Protein AF-A0A5K1HJY7-F1 (afdb_monomer)

Structure (mmCIF, N/CA/C/O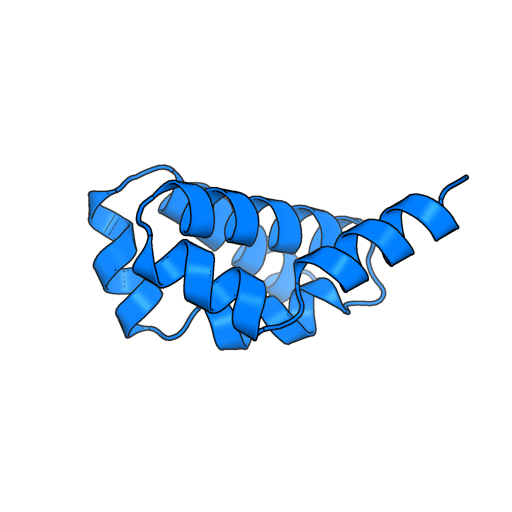 backbone):
data_AF-A0A5K1HJY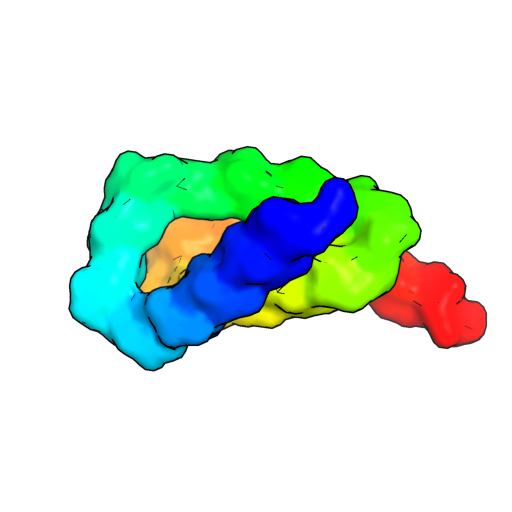7-F1
#
_entry.id   AF-A0A5K1HJY7-F1
#
loop_
_atom_site.group_PDB
_atom_site.id
_atom_site.type_symbol
_atom_site.label_atom_id
_atom_site.label_alt_id
_atom_site.label_comp_id
_atom_site.label_asym_id
_atom_site.label_entity_id
_atom_site.label_seq_id
_atom_site.pdbx_PDB_ins_code
_atom_site.Cartn_x
_atom_site.Cartn_y
_atom_site.Cartn_z
_atom_site.occupancy
_atom_site.B_iso_or_equiv
_atom_site.auth_seq_id
_atom_site.auth_comp_id
_atom_site.auth_asym_id
_atom_site.auth_atom_id
_atom_site.pdbx_PDB_model_num
ATOM 1 N N . PRO A 1 1 ? -1.685 1.060 -20.227 1.00 61.12 1 PRO A N 1
ATOM 2 C CA . PRO A 1 1 ? -0.764 1.943 -19.466 1.00 61.12 1 PRO A CA 1
ATOM 3 C C . PRO A 1 1 ? -1.459 3.141 -18.788 1.00 61.12 1 PRO A C 1
ATOM 5 O O . PRO A 1 1 ? -1.501 3.161 -17.566 1.00 61.12 1 PRO A O 1
ATOM 8 N N . LYS A 1 2 ? -2.060 4.090 -19.532 1.00 78.88 2 LYS A N 1
ATOM 9 C CA . LYS A 1 2 ? -2.673 5.308 -18.947 1.00 78.88 2 LYS A CA 1
ATOM 10 C C . LYS A 1 2 ? -3.747 5.031 -17.889 1.00 78.88 2 LYS A C 1
ATOM 12 O O . LYS A 1 2 ? -3.676 5.599 -16.813 1.00 78.88 2 LYS A O 1
ATOM 17 N N . ALA A 1 3 ? -4.674 4.107 -18.154 1.00 84.06 3 ALA A N 1
ATOM 18 C CA . ALA A 1 3 ? -5.737 3.771 -17.201 1.00 84.06 3 ALA A CA 1
ATOM 19 C C . ALA A 1 3 ? -5.200 3.252 -15.854 1.00 84.06 3 ALA A C 1
ATOM 21 O O . ALA A 1 3 ? -5.753 3.582 -14.813 1.00 84.06 3 A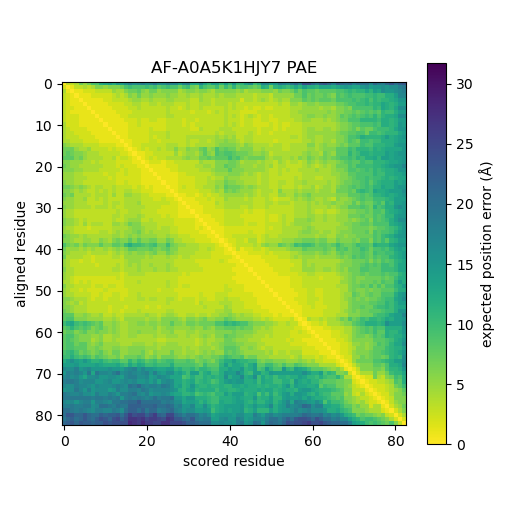LA A O 1
ATOM 22 N N . ARG A 1 4 ? -4.094 2.490 -15.867 1.00 82.69 4 ARG A N 1
ATOM 23 C CA . ARG A 1 4 ? -3.450 1.982 -14.645 1.00 82.69 4 ARG A CA 1
ATOM 24 C C . ARG A 1 4 ? -2.832 3.113 -13.829 1.00 82.69 4 ARG A C 1
ATOM 26 O O . ARG A 1 4 ? -3.059 3.166 -12.631 1.00 82.69 4 ARG A O 1
ATOM 33 N N . VAL A 1 5 ? -2.116 4.026 -14.493 1.00 85.00 5 VAL A N 1
ATOM 34 C CA . VAL A 1 5 ? -1.535 5.228 -13.868 1.00 85.00 5 VAL A CA 1
ATOM 35 C C . VAL A 1 5 ? -2.631 6.082 -13.234 1.00 85.00 5 VAL A C 1
ATOM 37 O O . VAL A 1 5 ? -2.540 6.429 -12.063 1.00 85.00 5 VAL A O 1
ATOM 40 N N . THR A 1 6 ? -3.696 6.375 -13.984 1.00 87.62 6 THR A N 1
ATOM 41 C CA . THR A 1 6 ? -4.827 7.149 -13.465 1.00 87.62 6 THR A CA 1
ATOM 42 C C . THR A 1 6 ? -5.475 6.442 -12.279 1.00 87.62 6 THR A C 1
ATOM 44 O O . THR A 1 6 ? -5.722 7.081 -11.268 1.00 87.62 6 THR A O 1
ATOM 47 N N . PHE A 1 7 ? -5.671 5.122 -12.350 1.00 88.88 7 PHE A N 1
ATOM 48 C CA . PHE A 1 7 ? -6.234 4.348 -11.246 1.00 88.88 7 PHE A CA 1
ATOM 49 C C . PHE A 1 7 ? -5.395 4.455 -9.965 1.00 88.88 7 PHE A C 1
ATOM 51 O O . PHE A 1 7 ? -5.937 4.832 -8.929 1.00 88.88 7 PHE A O 1
ATOM 58 N N . VAL A 1 8 ? -4.082 4.188 -10.015 1.00 88.75 8 VAL A N 1
ATOM 59 C CA . VAL A 1 8 ? -3.227 4.273 -8.812 1.00 88.75 8 VAL A CA 1
ATOM 60 C C . VAL A 1 8 ? -3.160 5.690 -8.250 1.00 88.75 8 VAL A C 1
ATOM 62 O O . VAL A 1 8 ? -3.189 5.854 -7.035 1.00 88.75 8 VAL A O 1
ATOM 65 N N . GLN A 1 9 ? -3.134 6.712 -9.109 1.00 87.62 9 GLN A N 1
ATOM 66 C CA . GLN A 1 9 ? -3.157 8.112 -8.680 1.00 87.62 9 GLN A CA 1
ATOM 67 C C . GLN A 1 9 ? -4.473 8.465 -7.986 1.00 87.62 9 GLN A C 1
ATOM 69 O O . GLN A 1 9 ? -4.455 9.020 -6.890 1.00 87.62 9 GLN A O 1
ATOM 74 N N . THR A 1 10 ? -5.609 8.087 -8.576 1.00 90.56 10 THR A N 1
ATOM 75 C CA . THR A 1 10 ? -6.926 8.315 -7.978 1.00 90.56 10 THR A CA 1
ATOM 76 C C . THR A 1 10 ? -7.059 7.580 -6.649 1.00 90.56 10 THR A C 1
ATOM 78 O O . THR A 1 10 ? -7.510 8.176 -5.679 1.00 90.56 10 THR A O 1
ATOM 81 N N . VAL A 1 11 ? -6.622 6.321 -6.552 1.00 89.69 11 VAL A N 1
ATOM 82 C CA . VAL A 1 11 ? -6.662 5.578 -5.283 1.00 89.69 11 VAL A CA 1
ATOM 83 C C . VAL A 1 11 ? -5.739 6.218 -4.245 1.00 89.69 11 VAL A C 1
ATOM 85 O O . VAL A 1 11 ? -6.163 6.399 -3.108 1.00 89.69 11 VAL A O 1
ATOM 88 N N . ALA A 1 12 ? -4.525 6.632 -4.620 1.00 87.62 12 ALA A N 1
ATOM 89 C CA . ALA A 1 12 ? -3.605 7.329 -3.720 1.00 87.62 12 ALA A CA 1
ATOM 90 C C . ALA A 1 12 ? -4.187 8.648 -3.196 1.00 87.62 12 ALA A C 1
ATOM 92 O O . ALA A 1 12 ? -3.932 9.018 -2.048 1.00 87.62 12 ALA A O 1
ATOM 93 N N . GLU A 1 13 ? -4.938 9.368 -4.029 1.00 89.81 13 GLU A N 1
ATOM 94 C CA . GLU A 1 13 ? -5.591 10.625 -3.677 1.00 89.81 13 GLU A CA 1
ATOM 95 C C . GLU A 1 13 ? -6.832 10.397 -2.810 1.00 89.81 13 GLU A C 1
ATOM 97 O O . GLU A 1 13 ? -6.978 11.036 -1.769 1.00 89.81 13 GLU A O 1
ATOM 102 N N . LEU A 1 14 ? -7.684 9.428 -3.151 1.00 89.06 14 LEU A N 1
ATOM 103 C CA . LEU A 1 14 ? -8.835 9.048 -2.331 1.00 89.06 14 LEU A CA 1
ATOM 104 C C . LEU A 1 14 ? -8.393 8.534 -0.957 1.00 89.06 14 LEU A C 1
ATOM 106 O O . LEU A 1 14 ? -9.001 8.910 0.043 1.00 89.06 14 LEU A O 1
ATOM 110 N N . ALA A 1 15 ? -7.293 7.779 -0.904 1.00 87.12 15 ALA A N 1
ATOM 111 C CA . ALA A 1 15 ? -6.678 7.279 0.320 1.00 87.12 15 ALA A CA 1
ATOM 112 C C . ALA A 1 15 ? -6.055 8.378 1.199 1.00 87.12 15 ALA A C 1
ATOM 114 O O . ALA A 1 15 ? -5.571 8.073 2.279 1.00 87.12 15 ALA A O 1
ATOM 115 N N . THR A 1 16 ? -6.055 9.653 0.785 1.00 86.62 16 THR A N 1
ATOM 116 C CA . THR A 1 16 ? -5.713 10.768 1.693 1.00 86.62 16 THR A CA 1
ATOM 117 C C . THR A 1 16 ? -6.855 11.145 2.626 1.00 86.62 16 THR A C 1
ATOM 119 O O . THR A 1 16 ? -6.628 11.817 3.630 1.00 86.62 16 THR A O 1
ATOM 122 N N . ARG A 1 17 ? -8.090 10.742 2.301 1.00 88.38 17 ARG A N 1
ATOM 123 C CA . ARG A 1 17 ? -9.289 11.122 3.045 1.00 88.38 17 ARG A CA 1
ATOM 124 C C . ARG A 1 17 ? -9.848 9.897 3.777 1.00 88.38 17 ARG A C 1
ATOM 126 O O . ARG A 1 17 ? -10.317 8.985 3.101 1.00 88.38 17 ARG A O 1
ATOM 133 N N . PRO A 1 18 ? -9.892 9.889 5.122 1.00 82.38 18 PRO A N 1
ATOM 134 C CA . PRO A 1 18 ? -10.334 8.728 5.905 1.00 82.38 18 PRO A CA 1
ATOM 135 C C . PRO A 1 18 ? -11.765 8.277 5.571 1.00 82.38 18 PRO A C 1
ATOM 137 O O . PRO A 1 18 ? -12.041 7.089 5.498 1.00 82.38 18 PRO A O 1
ATOM 140 N N . GLN A 1 19 ? -12.655 9.217 5.246 1.00 88.00 19 GLN A N 1
ATOM 141 C CA . GLN A 1 19 ? -14.031 8.950 4.792 1.00 88.00 19 GLN A CA 1
ATOM 142 C C . GLN A 1 19 ? -14.141 8.071 3.531 1.00 88.00 19 GLN A C 1
ATOM 144 O O . GLN A 1 19 ? -15.165 7.435 3.315 1.00 88.00 19 GLN A O 1
ATOM 149 N N . ASN A 1 20 ? -13.102 8.019 2.692 1.00 89.12 20 ASN A N 1
ATOM 150 C CA . ASN A 1 20 ? -13.098 7.174 1.4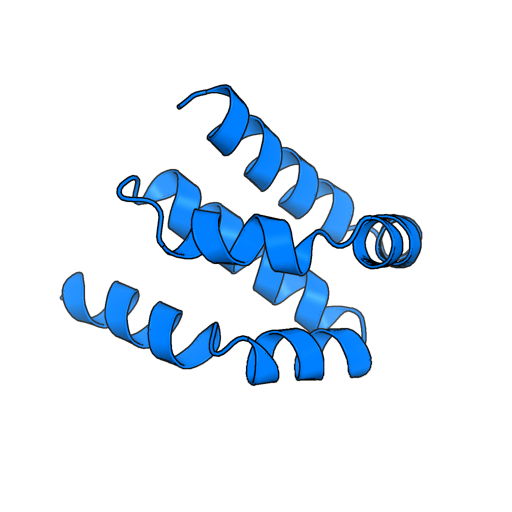98 1.00 89.12 20 ASN A CA 1
ATOM 151 C C . ASN A 1 20 ? -12.525 5.780 1.774 1.00 89.12 20 ASN A C 1
ATOM 153 O O . ASN A 1 20 ? -12.626 4.903 0.922 1.00 89.12 20 ASN A O 1
ATOM 157 N N . ILE A 1 21 ? -11.890 5.576 2.928 1.00 86.31 21 ILE A N 1
ATOM 158 C CA . ILE A 1 21 ? -11.123 4.366 3.219 1.00 86.31 21 ILE A CA 1
ATOM 159 C C . ILE A 1 21 ? -12.029 3.149 3.324 1.00 86.31 21 ILE A C 1
ATOM 161 O O . ILE A 1 21 ? -11.722 2.140 2.701 1.00 86.31 21 ILE A O 1
ATOM 165 N N . GLU A 1 22 ? -13.175 3.265 3.995 1.00 86.00 22 GLU A N 1
ATOM 166 C CA . GLU A 1 22 ? -14.181 2.195 4.031 1.00 86.00 22 GLU A CA 1
ATOM 167 C C . GLU A 1 22 ? -14.639 1.796 2.625 1.00 86.00 22 GLU A C 1
ATOM 169 O O . GLU A 1 22 ? -14.696 0.611 2.302 1.00 86.00 22 GLU A O 1
ATOM 174 N N . ALA A 1 23 ? -14.914 2.772 1.755 1.00 88.75 23 ALA A N 1
ATOM 175 C CA . ALA A 1 23 ? -15.335 2.499 0.383 1.00 88.75 23 ALA A CA 1
ATOM 176 C C . ALA A 1 23 ? -14.221 1.823 -0.432 1.00 88.75 23 ALA A C 1
ATOM 178 O O . ALA A 1 23 ? -14.482 0.882 -1.179 1.00 88.75 23 ALA A O 1
ATOM 179 N N . LEU A 1 24 ? -12.971 2.269 -0.273 1.00 87.81 24 LEU A N 1
ATOM 180 C CA . LEU A 1 24 ? -11.807 1.671 -0.929 1.00 87.81 24 LEU A CA 1
ATOM 181 C C . LEU A 1 24 ? -11.545 0.242 -0.421 1.00 87.81 24 LEU A C 1
ATOM 183 O O . LEU A 1 24 ? -11.289 -0.663 -1.216 1.00 87.81 24 LEU A O 1
ATOM 187 N N . GLN A 1 25 ? -11.645 0.019 0.888 1.00 84.50 25 GLN A N 1
ATOM 188 C CA . GLN A 1 25 ? -11.506 -1.295 1.512 1.00 84.50 25 GLN A CA 1
ATOM 189 C C . GLN A 1 25 ? -12.610 -2.243 1.035 1.00 84.50 25 GLN A C 1
ATOM 191 O O . GLN A 1 25 ? -12.309 -3.345 0.581 1.00 84.50 25 GLN A O 1
ATOM 196 N N . SER A 1 26 ? -13.866 -1.788 1.040 1.00 86.38 26 SER A N 1
ATOM 197 C CA . SER A 1 26 ? -15.019 -2.548 0.542 1.00 86.38 26 SER A CA 1
ATOM 198 C C . SER A 1 26 ? -14.898 -2.878 -0.951 1.00 86.38 26 SER A C 1
ATOM 200 O O . SER A 1 26 ? -15.253 -3.975 -1.376 1.00 86.38 26 SER A O 1
ATOM 202 N N . ALA A 1 27 ? -14.314 -1.974 -1.743 1.00 86.69 27 ALA A N 1
ATOM 203 C CA . ALA A 1 27 ? -14.008 -2.209 -3.152 1.00 86.69 27 ALA A CA 1
ATOM 204 C C . ALA A 1 27 ? -12.823 -3.170 -3.384 1.00 86.69 27 ALA A C 1
ATOM 206 O O . ALA A 1 27 ? -12.521 -3.496 -4.532 1.00 86.69 27 ALA A O 1
ATOM 207 N N . GLY A 1 28 ? -12.125 -3.611 -2.331 1.00 84.62 28 GLY A N 1
ATOM 208 C CA . GLY A 1 28 ? -11.002 -4.540 -2.443 1.00 84.62 28 GLY A CA 1
ATOM 209 C C . GLY A 1 28 ? -9.773 -3.933 -3.124 1.00 84.62 28 GLY A C 1
ATOM 210 O O . GLY A 1 28 ? -9.028 -4.644 -3.804 1.00 84.62 28 GLY A O 1
ATOM 211 N N . VAL A 1 29 ? -9.530 -2.622 -2.969 1.00 86.69 29 VAL A N 1
ATOM 212 C CA . VAL A 1 29 ? -8.446 -1.939 -3.704 1.00 86.69 29 VAL A CA 1
ATOM 213 C C . VAL A 1 29 ? -7.059 -2.503 -3.416 1.00 86.69 29 VAL A C 1
ATOM 215 O O . VAL A 1 29 ? -6.185 -2.411 -4.269 1.00 86.69 29 VAL A O 1
ATOM 218 N N . MET A 1 30 ? -6.843 -3.133 -2.261 1.00 80.81 30 MET A N 1
ATOM 219 C CA . MET A 1 30 ? -5.566 -3.775 -1.936 1.00 80.81 30 MET A CA 1
ATOM 220 C C . MET A 1 30 ? -5.218 -4.905 -2.902 1.00 80.81 30 MET A C 1
ATOM 222 O O . MET A 1 30 ? -4.091 -4.973 -3.392 1.00 80.81 30 MET A O 1
ATOM 226 N N . SER A 1 31 ? -6.196 -5.743 -3.250 1.00 83.31 31 SER A N 1
ATOM 227 C CA . SER A 1 31 ? -6.012 -6.818 -4.228 1.00 83.31 31 SER A CA 1
ATOM 228 C C . SER A 1 31 ? -5.743 -6.274 -5.633 1.00 83.31 31 SER A C 1
ATOM 230 O O . SER A 1 31 ? -5.054 -6.923 -6.414 1.00 83.31 31 SER A O 1
ATOM 232 N N . LEU A 1 32 ? -6.241 -5.070 -5.943 1.00 86.69 32 LEU A N 1
ATOM 233 C CA . LEU A 1 32 ? -5.985 -4.376 -7.210 1.00 86.69 32 LEU A CA 1
ATOM 234 C C . LEU A 1 32 ? -4.615 -3.686 -7.233 1.00 86.69 32 LEU A C 1
ATOM 236 O O . LEU A 1 32 ? -3.953 -3.673 -8.268 1.00 86.69 32 LEU A O 1
ATOM 240 N N . LEU A 1 33 ? -4.172 -3.132 -6.103 1.00 85.56 33 LEU A N 1
ATOM 241 C CA . LEU A 1 33 ? -2.875 -2.467 -5.967 1.00 85.56 33 LEU A CA 1
ATOM 242 C C . LEU A 1 33 ? -1.708 -3.461 -5.951 1.00 85.56 33 LEU A C 1
ATOM 244 O O . LEU A 1 33 ? -0.627 -3.115 -6.415 1.00 85.56 33 LEU A O 1
ATOM 248 N N . ARG A 1 34 ? -1.921 -4.702 -5.499 1.00 82.75 34 ARG A N 1
ATOM 249 C CA . ARG A 1 34 ? -0.889 -5.752 -5.465 1.00 82.75 34 ARG A CA 1
ATOM 250 C C . ARG A 1 34 ? -0.237 -6.033 -6.835 1.00 82.75 34 ARG A C 1
ATOM 252 O O . ARG A 1 34 ? 0.982 -5.919 -6.927 1.00 82.75 34 ARG A O 1
ATOM 259 N N . PRO A 1 35 ? -0.975 -6.326 -7.925 1.00 84.06 35 PRO A N 1
ATOM 260 C CA . PRO A 1 35 ? -0.369 -6.487 -9.249 1.00 84.06 35 PRO A CA 1
ATOM 261 C C . PRO A 1 35 ? 0.167 -5.172 -9.837 1.00 84.06 35 PRO A C 1
ATOM 263 O O . PRO A 1 35 ? 1.031 -5.212 -10.704 1.00 84.06 35 PRO A O 1
ATOM 266 N N . LEU A 1 36 ? -0.329 -4.012 -9.385 1.00 85.81 36 LEU A N 1
ATOM 267 C CA . LEU A 1 36 ? 0.158 -2.698 -9.827 1.00 85.81 36 LEU A CA 1
ATOM 268 C C . LEU A 1 36 ? 1.492 -2.323 -9.170 1.00 85.81 36 LEU A C 1
ATOM 270 O O . LEU A 1 36 ? 2.283 -1.602 -9.769 1.00 85.81 36 LEU A O 1
ATOM 274 N N . LEU A 1 37 ? 1.761 -2.837 -7.969 1.00 81.44 37 LEU A N 1
ATOM 275 C CA . LEU A 1 37 ? 3.066 -2.748 -7.317 1.00 81.44 37 LEU A CA 1
ATOM 276 C C . LEU A 1 37 ? 4.139 -3.515 -8.103 1.00 81.44 37 LEU A C 1
ATOM 278 O O . LEU A 1 37 ? 5.259 -3.040 -8.237 1.00 81.44 37 LEU A O 1
ATOM 282 N N . LEU A 1 38 ? 3.760 -4.663 -8.667 1.00 79.12 38 LEU A N 1
ATOM 283 C CA . LEU A 1 38 ? 4.585 -5.517 -9.527 1.00 79.12 38 LEU A CA 1
ATOM 284 C C . LEU A 1 38 ? 4.610 -5.074 -11.000 1.00 79.12 38 LEU A C 1
ATOM 286 O O . LEU A 1 38 ? 5.090 -5.810 -11.864 1.00 79.12 38 LEU A O 1
ATOM 290 N N . ASP A 1 39 ? 4.048 -3.907 -11.322 1.00 83.44 39 ASP A N 1
ATOM 291 C CA . ASP A 1 39 ? 4.008 -3.431 -12.702 1.00 83.44 39 ASP A CA 1
ATOM 292 C C . ASP A 1 39 ? 5.423 -3.052 -13.177 1.00 83.44 39 ASP A C 1
ATOM 294 O O . ASP A 1 39 ? 6.218 -2.465 -12.444 1.00 83.44 39 ASP A O 1
ATOM 298 N N . ASN A 1 40 ? 5.724 -3.352 -14.443 1.00 77.94 40 ASN A N 1
ATOM 299 C CA . ASN A 1 40 ? 7.013 -3.061 -15.078 1.00 77.94 40 ASN A CA 1
ATOM 300 C C . ASN A 1 40 ? 7.300 -1.548 -15.189 1.00 77.94 40 ASN A C 1
ATOM 302 O O . ASN A 1 40 ? 8.411 -1.143 -15.522 1.00 77.94 40 ASN A O 1
ATOM 306 N N . VAL A 1 41 ? 6.293 -0.694 -14.974 1.00 82.94 41 VAL A N 1
ATOM 307 C CA . VAL A 1 41 ? 6.437 0.764 -15.026 1.00 82.94 41 VAL A CA 1
ATOM 308 C C . VAL A 1 41 ? 6.730 1.332 -13.625 1.00 82.94 41 VAL A C 1
ATOM 310 O O . VAL A 1 41 ? 5.826 1.341 -12.786 1.00 82.94 41 VAL A O 1
ATOM 313 N N . PRO A 1 42 ? 7.910 1.948 -13.392 1.00 79.06 42 PRO A N 1
ATOM 314 C CA . PRO A 1 42 ? 8.310 2.468 -12.077 1.00 79.06 42 PRO A CA 1
ATOM 315 C C . PRO A 1 42 ? 7.339 3.495 -11.487 1.00 79.06 42 PRO A C 1
ATOM 317 O O . PRO A 1 42 ? 7.094 3.534 -10.288 1.00 79.06 42 PRO A O 1
ATOM 320 N N . SER A 1 43 ? 6.744 4.336 -12.336 1.00 82.50 43 SER A N 1
ATOM 321 C CA . SER A 1 43 ? 5.776 5.343 -11.890 1.00 82.50 43 SER A CA 1
ATOM 322 C C . SER A 1 43 ? 4.477 4.714 -11.363 1.00 82.50 43 SER A C 1
ATOM 324 O O . SER A 1 43 ? 3.877 5.248 -10.427 1.00 82.50 43 SER A O 1
ATOM 326 N N . ILE A 1 44 ? 4.051 3.574 -11.929 1.00 85.94 44 ILE A N 1
ATOM 327 C CA . ILE A 1 44 ? 2.859 2.845 -11.471 1.00 85.94 44 ILE A CA 1
ATOM 328 C C . ILE A 1 44 ? 3.166 2.156 -10.146 1.00 85.94 44 ILE A C 1
ATOM 330 O O . ILE A 1 44 ? 2.404 2.342 -9.198 1.00 85.94 44 ILE A O 1
ATOM 334 N N . SER A 1 45 ? 4.285 1.433 -10.061 1.00 84.50 45 SER A N 1
ATOM 335 C CA . SER A 1 45 ? 4.675 0.722 -8.842 1.00 84.50 45 SER A CA 1
ATOM 336 C C . SER A 1 45 ? 4.901 1.676 -7.668 1.00 84.50 45 SER A C 1
ATOM 338 O O . SER A 1 45 ? 4.346 1.456 -6.593 1.00 84.50 45 SER A O 1
ATOM 340 N N . GLN A 1 46 ? 5.595 2.801 -7.876 1.00 82.50 46 GLN A N 1
ATOM 341 C CA . GLN A 1 46 ? 5.767 3.842 -6.852 1.00 82.50 46 GLN A CA 1
ATOM 342 C C . GLN A 1 46 ? 4.432 4.444 -6.399 1.00 82.50 46 GLN A C 1
ATOM 344 O O . GLN A 1 46 ? 4.208 4.633 -5.204 1.00 82.50 46 GLN A O 1
ATOM 3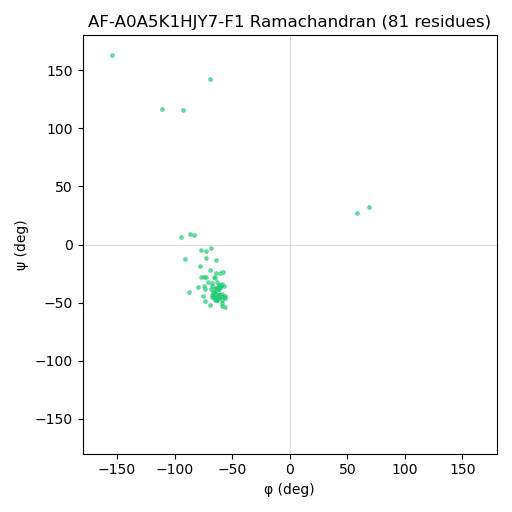49 N N . SER A 1 47 ? 3.520 4.731 -7.331 1.00 86.94 47 SER A N 1
ATOM 350 C CA . SER A 1 47 ? 2.204 5.285 -6.984 1.00 86.94 47 SER A CA 1
ATOM 351 C C . SER A 1 47 ? 1.341 4.266 -6.232 1.00 86.94 47 SER A C 1
ATOM 353 O O . SER A 1 47 ? 0.648 4.632 -5.284 1.00 86.94 47 SER A O 1
ATOM 355 N N . ALA A 1 48 ? 1.409 2.987 -6.616 1.00 87.25 48 ALA A N 1
ATOM 356 C CA . ALA A 1 48 ? 0.730 1.898 -5.924 1.00 87.25 48 ALA A CA 1
ATOM 357 C C . ALA A 1 48 ? 1.275 1.722 -4.501 1.00 87.25 48 ALA A C 1
ATOM 359 O O . ALA A 1 48 ? 0.495 1.672 -3.554 1.00 87.25 48 ALA A O 1
ATOM 360 N N . ALA A 1 49 ? 2.599 1.715 -4.340 1.00 84.75 49 ALA A N 1
ATOM 361 C CA . ALA A 1 49 ? 3.263 1.691 -3.042 1.00 84.75 49 ALA A CA 1
ATOM 362 C C . ALA A 1 49 ? 2.825 2.852 -2.142 1.00 84.75 49 ALA A C 1
ATOM 364 O O . ALA A 1 49 ? 2.519 2.649 -0.969 1.00 84.75 49 ALA A O 1
ATOM 365 N N . LEU A 1 50 ? 2.743 4.064 -2.696 1.00 86.19 50 LEU A N 1
ATOM 366 C CA . LEU A 1 50 ? 2.320 5.249 -1.957 1.00 86.19 50 LEU A CA 1
ATOM 367 C C . LEU A 1 50 ? 0.845 5.163 -1.535 1.00 86.19 50 LEU A C 1
ATOM 369 O O . LEU A 1 50 ? 0.508 5.511 -0.404 1.00 86.19 50 LEU A O 1
ATOM 373 N N . ALA A 1 51 ? -0.029 4.663 -2.415 1.00 88.06 51 ALA A N 1
ATOM 374 C CA . ALA A 1 51 ? -1.428 4.398 -2.088 1.00 88.06 51 ALA A CA 1
ATOM 375 C C . ALA A 1 51 ? -1.555 3.360 -0.963 1.00 88.06 51 ALA A C 1
ATOM 377 O O . ALA A 1 51 ? -2.282 3.585 0.000 1.00 88.06 51 ALA A O 1
ATOM 378 N N . LEU A 1 52 ? -0.808 2.259 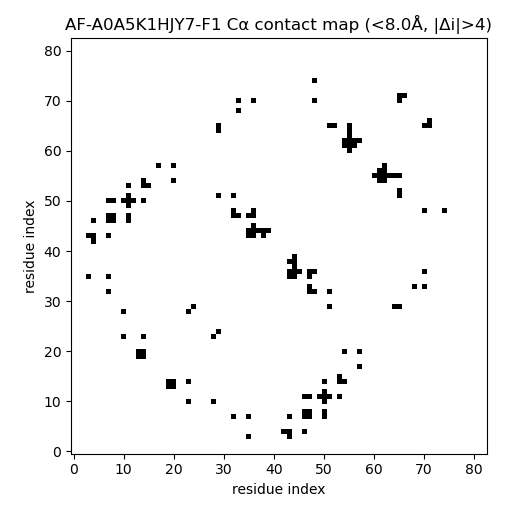-1.054 1.00 85.94 52 LEU A N 1
ATOM 379 C CA . LEU A 1 52 ? -0.785 1.191 -0.054 1.00 85.94 52 LEU A CA 1
ATOM 380 C C . LEU A 1 52 ? -0.268 1.687 1.298 1.00 85.94 52 LEU A C 1
ATOM 382 O O . LEU A 1 52 ? -0.901 1.426 2.314 1.00 85.94 52 LEU A O 1
ATOM 386 N N . GLY A 1 53 ? 0.820 2.460 1.317 1.00 85.06 53 GLY A N 1
ATOM 387 C CA . GLY A 1 53 ? 1.346 3.064 2.542 1.00 85.06 53 GLY A CA 1
ATOM 388 C C . GLY A 1 53 ? 0.354 4.029 3.194 1.00 85.06 53 GLY A C 1
ATOM 389 O O . GLY A 1 53 ? 0.208 4.036 4.413 1.00 85.06 53 GLY A O 1
ATOM 390 N N . ARG A 1 54 ? -0.394 4.800 2.393 1.00 87.12 54 ARG A N 1
ATOM 391 C CA . ARG A 1 54 ? -1.470 5.666 2.901 1.00 87.12 54 ARG A CA 1
ATOM 392 C C . ARG A 1 54 ? -2.626 4.871 3.496 1.00 87.12 54 ARG A C 1
ATOM 394 O O . ARG A 1 54 ? -3.078 5.219 4.578 1.00 87.12 54 ARG A O 1
ATOM 401 N N . LEU A 1 55 ? -3.073 3.814 2.817 1.00 85.75 55 LEU A N 1
ATOM 402 C CA . LEU A 1 55 ? -4.119 2.918 3.322 1.00 85.75 55 LEU A CA 1
ATOM 403 C C . LEU A 1 55 ? -3.685 2.238 4.627 1.00 85.75 55 LEU A C 1
ATOM 405 O O . LEU A 1 55 ? -4.448 2.229 5.584 1.00 85.75 55 LEU A O 1
ATOM 409 N N . ALA A 1 56 ? -2.448 1.740 4.692 1.00 86.25 56 ALA A N 1
ATOM 410 C CA . ALA A 1 56 ? -1.881 1.156 5.906 1.00 86.25 56 ALA A CA 1
ATOM 411 C C . ALA A 1 56 ? -1.816 2.163 7.063 1.00 86.25 56 ALA A C 1
ATOM 413 O O . ALA A 1 56 ? -2.030 1.802 8.210 1.00 86.25 56 ALA A O 1
ATOM 414 N N . ASN A 1 57 ? -1.555 3.440 6.775 1.00 84.44 57 ASN A N 1
ATOM 415 C CA . ASN A 1 57 ? -1.488 4.478 7.803 1.00 84.44 57 ASN A CA 1
ATOM 416 C C . ASN A 1 57 ? -2.869 4.946 8.306 1.00 84.44 57 ASN A C 1
ATOM 418 O O . ASN A 1 57 ? -2.939 5.795 9.192 1.00 84.44 57 ASN A O 1
ATOM 422 N N . MET A 1 58 ? -3.970 4.458 7.727 1.00 84.81 58 MET A N 1
ATOM 423 C CA . MET A 1 58 ? -5.322 4.881 8.108 1.00 84.81 58 MET A CA 1
ATOM 424 C C . MET A 1 58 ? -5.897 4.063 9.262 1.00 84.81 58 MET A C 1
ATOM 426 O O . MET A 1 58 ? -6.539 4.637 10.139 1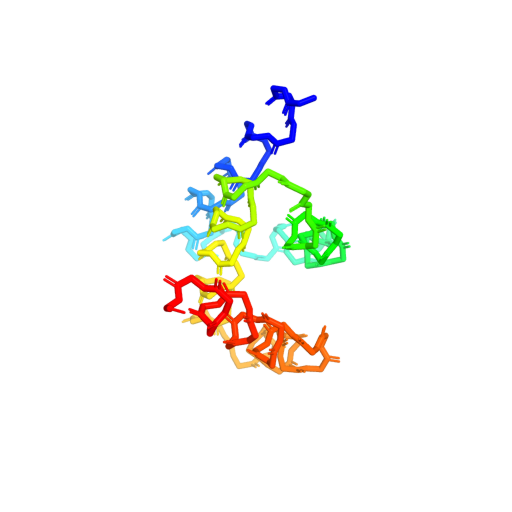.00 84.81 58 MET A O 1
ATOM 430 N N . ASN A 1 59 ? -5.689 2.745 9.270 1.00 80.50 59 ASN A N 1
ATOM 431 C CA . ASN A 1 59 ? -6.082 1.882 10.379 1.00 80.50 59 ASN A CA 1
ATOM 432 C C . ASN A 1 59 ? -5.213 0.613 10.435 1.00 80.50 59 ASN A C 1
ATOM 434 O O . ASN A 1 59 ? -4.538 0.246 9.472 1.00 80.50 59 ASN A O 1
ATOM 438 N N . GLU A 1 60 ? -5.241 -0.051 11.587 1.00 82.69 60 GLU A N 1
ATOM 439 C CA . GLU A 1 60 ? -4.403 -1.217 11.881 1.00 82.69 60 GLU A CA 1
ATOM 440 C C . GLU A 1 60 ? -4.782 -2.438 11.023 1.00 82.69 60 GLU A C 1
ATOM 442 O O . GLU A 1 60 ? -3.912 -3.146 10.531 1.00 82.69 60 GLU A O 1
ATOM 447 N N . GLU A 1 61 ? -6.071 -2.621 10.731 1.00 83.19 61 GLU A N 1
ATOM 448 C CA . GLU A 1 61 ? -6.595 -3.720 9.906 1.00 83.19 61 GLU A CA 1
ATOM 449 C C . GLU A 1 61 ? -6.083 -3.656 8.450 1.00 83.19 61 GLU A C 1
ATOM 451 O O . GLU A 1 61 ? -5.737 -4.665 7.821 1.00 83.19 61 GLU A O 1
ATOM 456 N N . LEU A 1 62 ? -5.978 -2.441 7.905 1.00 80.62 62 LEU A N 1
ATOM 457 C CA . LEU A 1 62 ? -5.385 -2.180 6.600 1.00 80.62 62 LEU A CA 1
ATOM 458 C C . LEU A 1 62 ? -3.866 -2.313 6.655 1.00 80.62 62 LEU A C 1
ATOM 460 O O . LEU A 1 62 ? -3.282 -2.849 5.714 1.00 80.62 62 LEU A O 1
ATOM 464 N N . ALA A 1 63 ? -3.221 -1.870 7.736 1.00 83.50 63 ALA A N 1
ATOM 465 C CA . ALA A 1 63 ? -1.790 -2.080 7.931 1.00 83.50 63 ALA A CA 1
ATOM 466 C C . ALA A 1 63 ? -1.442 -3.576 7.926 1.00 83.50 63 ALA A C 1
ATOM 468 O O . ALA A 1 63 ? -0.561 -3.997 7.173 1.00 83.50 63 ALA A O 1
ATOM 469 N N . GLU A 1 64 ? -2.185 -4.390 8.676 1.00 82.81 64 GLU A N 1
ATOM 470 C CA . GLU A 1 64 ? -2.053 -5.847 8.675 1.00 82.81 64 GLU A CA 1
ATOM 471 C C . GLU A 1 64 ? -2.294 -6.429 7.289 1.00 82.81 64 GLU A C 1
ATOM 473 O O . GLU A 1 64 ? -1.532 -7.276 6.829 1.00 82.81 64 GLU A O 1
ATOM 478 N N . SER A 1 65 ? -3.311 -5.944 6.577 1.00 79.75 65 SER A N 1
ATOM 479 C CA . SER A 1 65 ? -3.577 -6.383 5.209 1.00 79.75 65 SER A CA 1
ATOM 480 C C . SER A 1 65 ? -2.415 -6.052 4.266 1.00 79.75 65 SER A C 1
ATOM 482 O O . SER A 1 65 ? -2.068 -6.874 3.419 1.00 79.75 65 SER A O 1
ATOM 484 N N . VAL A 1 66 ? -1.754 -4.900 4.413 1.00 77.75 66 VAL A N 1
ATOM 485 C CA . VAL A 1 66 ? -0.553 -4.556 3.631 1.00 77.75 66 VAL A CA 1
ATOM 486 C C . VAL A 1 66 ? 0.621 -5.483 3.963 1.00 77.75 66 VAL A C 1
ATOM 488 O O . VAL A 1 66 ? 1.301 -5.950 3.046 1.00 77.75 66 VAL A O 1
ATOM 491 N N . VAL A 1 67 ? 0.836 -5.799 5.243 1.00 75.06 67 VAL A N 1
ATOM 492 C CA . VAL A 1 67 ? 1.888 -6.728 5.695 1.00 75.06 67 VAL A CA 1
ATOM 493 C C . VAL A 1 67 ? 1.624 -8.149 5.187 1.00 75.06 67 VAL A C 1
ATOM 495 O O . VAL A 1 67 ? 2.504 -8.756 4.578 1.00 75.06 67 VAL A O 1
ATOM 498 N N . ASN A 1 68 ? 0.395 -8.646 5.344 1.00 71.38 68 ASN A N 1
ATOM 499 C CA . ASN A 1 68 ? -0.034 -9.975 4.898 1.00 71.38 68 ASN A CA 1
ATOM 500 C C . ASN A 1 68 ? 0.025 -10.148 3.375 1.00 71.38 68 ASN A C 1
ATOM 502 O O . ASN A 1 68 ? 0.143 -11.267 2.883 1.00 71.38 68 ASN A O 1
ATOM 506 N N . ASN A 1 69 ? -0.044 -9.056 2.611 1.00 66.81 69 ASN A N 1
ATOM 507 C CA . ASN A 1 69 ? 0.086 -9.101 1.155 1.00 66.81 69 ASN A CA 1
ATOM 508 C C . ASN A 1 69 ? 1.547 -9.030 0.661 1.00 66.81 69 ASN A C 1
ATOM 510 O O . ASN A 1 69 ? 1.755 -8.912 -0.549 1.00 66.81 69 ASN A O 1
ATOM 514 N N . GLU A 1 70 ? 2.541 -9.122 1.558 1.00 65.12 70 GLU A N 1
ATOM 515 C CA . GLU A 1 70 ? 3.987 -9.107 1.253 1.00 65.12 70 GLU A CA 1
ATOM 516 C C . GLU A 1 70 ? 4.452 -7.839 0.515 1.00 65.12 70 GLU A C 1
ATOM 518 O O . GLU A 1 70 ? 5.447 -7.822 -0.210 1.00 65.12 70 GLU A O 1
ATOM 523 N N . ILE A 1 71 ? 3.737 -6.736 0.722 1.00 66.00 71 ILE A N 1
ATOM 524 C CA . ILE A 1 71 ? 3.959 -5.473 0.009 1.00 66.00 71 ILE A CA 1
ATOM 525 C C . ILE A 1 71 ? 5.271 -4.806 0.450 1.00 66.00 71 ILE A C 1
ATOM 527 O O . ILE A 1 71 ? 5.951 -4.173 -0.354 1.00 66.00 71 ILE A O 1
ATOM 531 N N . LEU A 1 72 ? 5.661 -4.985 1.715 1.00 64.31 72 LEU A N 1
ATOM 532 C CA . LEU A 1 72 ? 6.880 -4.417 2.301 1.00 64.31 72 LEU A CA 1
ATOM 533 C C . LEU A 1 72 ? 8.188 -5.026 1.758 1.00 64.31 72 LEU A C 1
ATOM 535 O O . LEU A 1 72 ? 9.037 -4.253 1.313 1.00 64.31 72 LEU A O 1
ATOM 539 N N . PRO A 1 73 ? 8.394 -6.359 1.741 1.00 61.16 73 PRO A N 1
ATOM 540 C CA . PRO A 1 73 ? 9.620 -6.937 1.182 1.00 61.16 73 PRO A CA 1
ATOM 541 C C . PRO A 1 73 ? 9.773 -6.656 -0.320 1.00 61.16 73 PRO A C 1
ATOM 543 O O . PRO A 1 73 ? 10.887 -6.441 -0.791 1.00 61.16 73 PRO A O 1
ATOM 546 N N . GLN A 1 74 ? 8.662 -6.574 -1.055 1.00 61.16 74 GLN A N 1
ATOM 547 C CA . GLN A 1 74 ? 8.647 -6.191 -2.468 1.00 61.16 74 GLN A CA 1
ATOM 548 C C . GLN A 1 74 ? 9.093 -4.741 -2.687 1.00 61.16 74 GLN A C 1
ATOM 550 O O . GLN A 1 74 ? 9.937 -4.482 -3.539 1.00 61.16 74 GLN A O 1
ATOM 555 N N . LEU A 1 75 ? 8.601 -3.807 -1.869 1.00 62.84 75 LEU A N 1
ATOM 556 C CA . LEU A 1 75 ? 9.043 -2.411 -1.882 1.00 62.84 75 LEU A CA 1
ATOM 557 C C . LEU A 1 75 ? 10.535 -2.266 -1.590 1.00 62.84 75 LEU A C 1
ATOM 559 O O . LEU A 1 75 ? 11.226 -1.517 -2.278 1.00 62.84 75 LEU A O 1
ATOM 563 N N . VAL A 1 76 ? 11.035 -2.997 -0.592 1.00 62.84 76 VAL A N 1
ATOM 564 C CA . VAL A 1 76 ? 12.459 -2.998 -0.240 1.00 62.84 76 VAL A CA 1
ATOM 565 C C . VAL A 1 76 ? 13.302 -3.575 -1.378 1.00 62.84 76 VAL A C 1
ATOM 567 O O . VAL A 1 76 ? 14.337 -2.997 -1.695 1.00 62.84 76 VAL A O 1
ATOM 570 N N . MET A 1 77 ? 12.858 -4.647 -2.044 1.00 60.34 77 MET A N 1
ATOM 571 C CA . MET A 1 77 ? 13.551 -5.179 -3.225 1.00 60.34 77 MET A CA 1
ATOM 572 C C . MET A 1 77 ? 13.574 -4.177 -4.384 1.00 60.34 77 MET A C 1
ATOM 574 O O . MET A 1 77 ? 14.646 -3.916 -4.921 1.00 60.34 77 MET A O 1
ATOM 578 N N . SER A 1 78 ? 12.440 -3.557 -4.725 1.00 56.97 78 SER A N 1
ATOM 579 C CA . SER A 1 78 ? 12.380 -2.562 -5.806 1.00 56.97 78 SER A CA 1
ATOM 580 C C . SER A 1 78 ? 13.195 -1.297 -5.514 1.00 56.97 78 SER A C 1
ATOM 582 O O . SER A 1 78 ? 13.679 -0.655 -6.443 1.00 56.97 78 SER A O 1
ATOM 584 N N . LEU A 1 79 ? 13.354 -0.925 -4.240 1.00 57.94 79 LEU A N 1
ATOM 585 C CA . LEU A 1 79 ? 14.254 0.153 -3.815 1.00 57.94 79 LEU A CA 1
ATOM 586 C C . LEU A 1 79 ? 15.725 -0.274 -3.882 1.00 57.94 79 LEU A C 1
ATOM 588 O O . LEU A 1 79 ? 16.578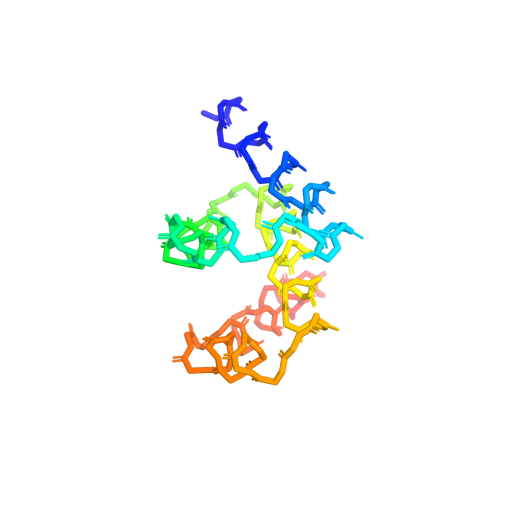 0.535 -4.229 1.00 57.94 79 LEU A O 1
ATOM 592 N N . ASN A 1 80 ? 16.026 -1.537 -3.571 1.00 53.62 80 ASN A N 1
ATOM 593 C CA . ASN A 1 80 ? 17.385 -2.068 -3.601 1.00 53.62 80 ASN A CA 1
ATOM 594 C C . ASN A 1 80 ? 17.896 -2.318 -5.031 1.00 53.62 80 ASN A C 1
ATOM 596 O O . ASN A 1 80 ? 19.092 -2.210 -5.264 1.00 53.62 80 ASN A O 1
ATOM 600 N N . GLU A 1 81 ? 17.008 -2.597 -5.993 1.00 51.97 81 GLU A N 1
ATOM 601 C CA . GLU A 1 81 ? 17.348 -2.679 -7.425 1.00 51.97 81 GLU A CA 1
ATOM 602 C C . GLU A 1 81 ? 17.636 -1.308 -8.071 1.00 51.97 81 GLU A C 1
ATOM 604 O O . GLU A 1 81 ? 18.139 -1.261 -9.192 1.00 51.97 81 GLU A O 1
ATOM 609 N N . GLN A 1 82 ? 17.334 -0.191 -7.394 1.00 51.66 82 GLN A N 1
ATOM 610 C CA . GLN A 1 82 ? 1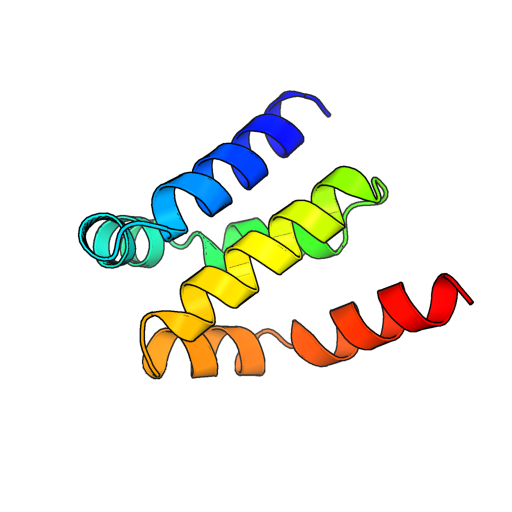7.632 1.167 -7.878 1.00 51.66 82 GLN A CA 1
ATOM 611 C C . GLN A 1 82 ? 18.962 1.748 -7.354 1.00 51.66 82 GLN A C 1
ATOM 613 O O . GLN A 1 82 ? 19.230 2.921 -7.620 1.00 51.66 82 GLN A O 1
ATOM 618 N N . ASN A 1 83 ? 19.783 0.963 -6.641 1.00 42.34 83 ASN A N 1
ATOM 619 C CA . ASN A 1 83 ? 21.106 1.376 -6.141 1.00 42.34 83 ASN A CA 1
ATOM 620 C C . ASN A 1 83 ? 22.264 0.806 -6.965 1.00 42.34 83 ASN A C 1
ATOM 622 O O . ASN A 1 83 ? 22.251 -0.413 -7.244 1.00 42.34 83 ASN A O 1
#

Foldseek 3Di:
DVVLLVVLQVLLVLLQDLVCLVVCVVVVVVVVLLVQLVDPDPSSVVSSLSSLVSSLVNDVVSVVVCVVSVVVVSVVVVVVVVD

Radius of gyration: 11.96 Å; Cα contacts (8 Å, |Δi|>4): 78; chains: 1; bounding box: 36×21×31 Å

Sequence (83 aa):
PKARVTFVQTVAELATRPQNIEALQSAGVMSLLRPLLLDNVPSISQSAALALGRLANMNEELAESVVNNEILPQLVMSLNEQN

Solvent-accessible surface area (backbone atoms only — not comparable to full-atom values): 4522 Å² total; per-residue (Å²): 112,69,69,59,44,52,48,31,50,51,50,32,56,45,39,72,38,75,88,42,39,63,59,41,58,74,68,42,46,67,73,60,35,52,63,34,44,71,38,93,47,68,72,39,15,54,34,20,48,51,22,50,53,38,41,26,71,70,40,68,72,43,30,50,50,43,56,78,66,52,50,61,67,51,52,53,49,62,56,56,73,74,110

Nearest PDB structures (foldseek):
  7sqc-assembly1_D2  TM=9.500E-01  e=1.275E-07  Chlamydomonas reinhardtii
  7n6g-assembly1_0A  TM=9.447E-01  e=1.848E-07  Chlamydomonas reinhardtii
  7sqc-assembly1_H2  TM=9.389E-01  e=1.966E-07  Chlamydomonas reinhardtii
  7sqc-assembly1_D1  TM=9.426E-01  e=3.225E-07  Chlamydomonas reinhardtii
  7sqc-assembly1_L2  TM=9.163E-01  e=3.225E-07  Chlamydomonas reinhardtii

InterPro domains:
  IPR011989 Armadillo-like helical [G3DSA:1.25.10.10] (1-83)
  IPR016024 Armadillo-type fold [SSF48371] (5-81)

Organism: NCBI:txid210225

Mean predicted aligned error: 6.58 Å

pLDDT: mean 79.69, std 10.92, range [42.34, 90.56]

Secondary structure (DSSP, 8-state):
-HHHHHHHHHHHHHTTSGGGHHHHHHTTHHHHHHHHHT-S-HHHHHHHHHHHHHHHTT-HHHHHHHHHTTHHHHHHHHHHTT-